Protein AF-A0A950KX89-F1 (afdb_monomer)

Nearest PDB structures (foldseek):
  4hht-assembly1_A  TM=7.419E-01  e=1.866E-04  Thermotoga maritima MSB8
  6ozo-assembly1_A  TM=5.106E-01  e=8.088E-02  Mus musculus
  6ozq-assembly1_B  TM=6.202E-01  e=1.588E-01  Mus musculus
  6oze-assembly1_A  TM=4.247E-01  e=1.297E-01  Homo sapiens
  5aoy-assembly1_A  TM=5.393E-01  e=8.576E-01  Mus musculus

Sequence (118 aa):
MGRRLFSFDRALGARFVAGADEAGRGSLAGPLVAAAVLFDLERLRPGDVRSLGALNDSKQHTPETRAELFTVILRIATRVAIVSRCAPGIDVRGLHATNLAALRDALRRVWCDGCICL

Foldseek 3Di:
DLPPVCPVVVVVVFQKEKEKDWDDLPPPADKIKMKMFMARNVPQDPVLSVLCSVVPCPVPDDPVRVVVSVVSRVVGTPDMFMFIDHPVRCVVQPSVRVNVVNRVVNCVRRDDPRYDYD

Secondary structure (DSSP, 8-state):
--TTTTHHHHHTT-SEEEEEEEE-TT-SSS-EEEEEEEEETTT--HHHHHHHGGGGGTTSS-HHHHHHHHHHHHHH-SEEEEEEE-HHHHHHH-HHHHHHHHHHHHHHHH--TTEEE-

Structure (mmCIF, N/CA/C/O backbone):
data_AF-A0A950KX89-F1
#
_entry.id   AF-A0A950KX89-F1
#
loop_
_atom_site.group_PDB
_atom_site.id
_atom_site.type_symbol
_atom_site.label_atom_id
_atom_site.label_alt_id
_atom_site.label_comp_id
_atom_site.label_asym_id
_atom_site.label_entity_id
_atom_site.label_seq_id
_atom_site.pdbx_PDB_ins_code
_atom_site.Cartn_x
_atom_site.Cartn_y
_atom_site.Cartn_z
_atom_site.occupancy
_atom_site.B_iso_or_equiv
_atom_site.auth_seq_id
_atom_site.auth_comp_id
_atom_site.auth_asym_id
_atom_site.auth_atom_id
_atom_site.pdbx_PDB_model_num
ATOM 1 N N . MET A 1 1 ? -0.904 11.878 20.925 1.00 44.28 1 MET A N 1
ATOM 2 C CA . MET A 1 1 ? -0.346 12.142 19.583 1.00 44.28 1 MET A CA 1
ATOM 3 C C . MET A 1 1 ? -0.747 11.153 18.470 1.00 44.28 1 MET A C 1
ATOM 5 O O . MET A 1 1 ? -0.485 11.482 17.332 1.00 44.28 1 MET A O 1
ATOM 9 N N . GLY A 1 2 ? -1.478 10.046 18.701 1.00 48.78 2 GLY A N 1
ATOM 10 C CA . GLY A 1 2 ? -1.961 9.160 17.606 1.00 48.78 2 GLY A CA 1
ATOM 11 C C . GLY A 1 2 ? -3.386 9.415 17.073 1.00 48.78 2 GLY A C 1
ATOM 12 O O . GLY A 1 2 ? -3.849 8.717 16.182 1.00 48.78 2 GLY A O 1
ATOM 13 N N . ARG A 1 3 ? -4.117 10.400 17.620 1.00 51.44 3 ARG A N 1
ATOM 14 C CA . ARG A 1 3 ? -5.551 10.626 17.325 1.00 51.44 3 ARG A CA 1
ATOM 15 C C . ARG A 1 3 ? -5.845 11.192 15.925 1.00 51.44 3 ARG A C 1
ATOM 17 O O . ARG A 1 3 ? -6.980 11.069 15.488 1.00 51.44 3 ARG A O 1
ATOM 24 N N . ARG A 1 4 ? -4.866 11.809 15.247 1.00 61.44 4 ARG A N 1
ATOM 25 C CA . ARG A 1 4 ? -5.065 12.428 13.919 1.00 61.44 4 ARG A CA 1
ATOM 26 C C . ARG A 1 4 ? -4.968 11.447 12.752 1.00 61.44 4 ARG A C 1
ATOM 28 O O . ARG A 1 4 ? -5.583 11.706 11.730 1.00 61.44 4 ARG A O 1
ATOM 35 N N . LEU A 1 5 ? -4.245 10.332 12.899 1.00 65.38 5 LEU A N 1
ATOM 36 C CA . LEU A 1 5 ? -3.986 9.433 11.768 1.00 65.38 5 LEU A CA 1
ATOM 37 C C . LEU A 1 5 ? -5.285 8.831 11.209 1.00 65.38 5 LEU A C 1
ATOM 39 O O . LEU A 1 5 ? -5.487 8.834 10.009 1.00 65.38 5 LEU A O 1
ATOM 43 N N . PHE A 1 6 ? -6.208 8.438 12.092 1.00 72.88 6 PHE A N 1
ATOM 44 C CA . PHE A 1 6 ? -7.512 7.884 11.708 1.00 72.88 6 PHE A CA 1
ATOM 45 C C . PHE A 1 6 ? -8.665 8.889 11.797 1.00 72.88 6 PHE A C 1
ATOM 47 O O . PHE A 1 6 ? -9.820 8.494 11.662 1.00 72.88 6 PHE A O 1
ATOM 54 N N . SER A 1 7 ? -8.415 10.170 12.100 1.00 78.06 7 SER A N 1
ATOM 55 C CA . SER A 1 7 ? -9.525 11.129 12.210 1.00 78.06 7 SER A CA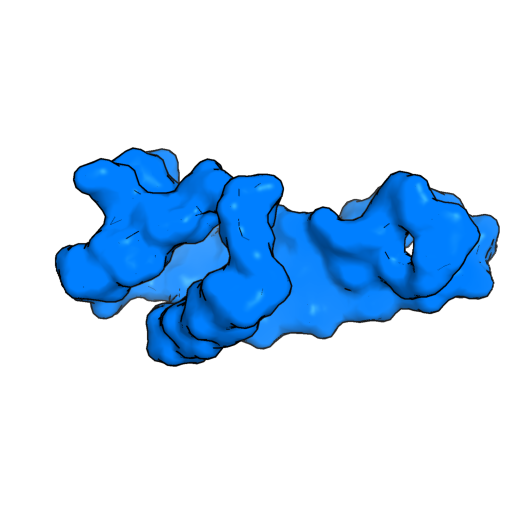 1
ATOM 56 C C . SER A 1 7 ? -10.161 11.407 10.854 1.00 78.06 7 SER A C 1
ATOM 58 O O . SER A 1 7 ? -11.375 11.563 10.790 1.00 78.06 7 SER A O 1
ATOM 60 N N . PHE A 1 8 ? -9.351 11.432 9.789 1.00 82.38 8 PHE A N 1
ATOM 61 C CA . PHE A 1 8 ? -9.845 11.533 8.419 1.00 82.38 8 PHE A CA 1
ATOM 62 C C . PHE A 1 8 ? -10.635 10.275 8.042 1.00 82.38 8 PHE A C 1
ATOM 64 O O . PHE A 1 8 ? -11.812 10.374 7.717 1.00 82.38 8 PHE A O 1
ATOM 71 N N . ASP A 1 9 ? -10.041 9.094 8.227 1.00 84.81 9 ASP A N 1
ATOM 72 C CA . ASP A 1 9 ? -10.665 7.811 7.878 1.00 84.81 9 ASP A CA 1
ATOM 73 C C . ASP A 1 9 ? -11.995 7.578 8.607 1.00 84.81 9 ASP A C 1
ATOM 75 O O . ASP A 1 9 ? -12.978 7.153 8.007 1.00 84.81 9 ASP A O 1
ATOM 79 N N . ARG A 1 10 ? -12.064 7.905 9.906 1.00 83.94 10 ARG A N 1
ATOM 80 C CA . ARG A 1 10 ? -13.299 7.776 10.697 1.00 83.94 10 ARG A CA 1
ATOM 81 C C . ARG A 1 10 ? -14.380 8.769 10.278 1.00 83.94 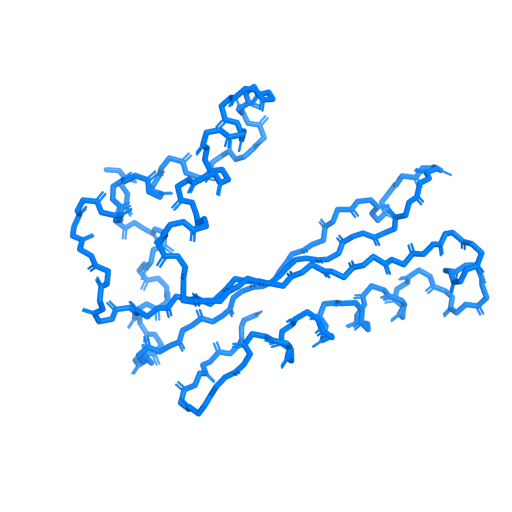10 ARG A C 1
ATOM 83 O O . ARG A 1 10 ? -15.557 8.454 10.423 1.00 83.94 10 ARG A O 1
ATOM 90 N N . ALA A 1 11 ? -14.008 9.944 9.770 1.00 87.19 11 ALA A N 1
ATOM 91 C CA . ALA A 1 11 ? -14.971 10.929 9.281 1.00 87.19 11 ALA A CA 1
ATOM 92 C C . ALA A 1 11 ? -15.672 10.474 7.990 1.00 87.19 11 ALA A C 1
ATOM 94 O O . ALA A 1 11 ? -16.756 10.966 7.691 1.00 87.19 11 ALA A O 1
ATOM 95 N N . LEU A 1 12 ? -15.104 9.503 7.264 1.00 86.44 12 LEU A N 1
ATOM 96 C CA . LEU A 1 12 ? -15.727 8.910 6.076 1.00 86.44 12 LEU A CA 1
ATOM 97 C C . LEU A 1 12 ? -16.953 8.043 6.411 1.00 86.44 12 LEU A C 1
ATOM 99 O O . LEU A 1 12 ? -17.690 7.661 5.507 1.00 86.44 12 LEU A O 1
ATOM 103 N N . GLY A 1 13 ? -17.168 7.697 7.688 1.00 87.06 13 GLY A N 1
ATOM 104 C CA . GLY A 1 13 ? -18.320 6.904 8.130 1.00 87.06 13 GLY A CA 1
ATOM 105 C C . GLY A 1 13 ? -18.307 5.442 7.669 1.00 87.06 13 GLY A C 1
ATOM 106 O O . GLY A 1 13 ? -19.305 4.746 7.839 1.00 87.06 13 GLY A O 1
ATOM 107 N N . ALA A 1 14 ? -17.199 4.961 7.100 1.00 89.50 14 ALA A N 1
ATOM 108 C CA . ALA A 1 14 ? -17.047 3.572 6.687 1.00 89.50 14 ALA A CA 1
ATOM 109 C C . ALA A 1 14 ? -16.436 2.712 7.794 1.00 89.50 14 ALA A C 1
ATOM 111 O O . ALA A 1 14 ? -15.541 3.137 8.526 1.00 89.50 14 ALA A O 1
ATOM 112 N N . ARG A 1 15 ? -16.879 1.455 7.865 1.00 92.69 15 ARG A N 1
ATOM 113 C CA . ARG A 1 15 ? -16.255 0.441 8.721 1.00 92.69 15 ARG A CA 1
ATOM 114 C C . ARG A 1 15 ? -14.866 0.061 8.213 1.00 92.69 15 ARG A C 1
ATOM 116 O O . ARG A 1 15 ? -13.937 -0.083 9.003 1.00 92.69 15 ARG A O 1
ATOM 123 N N . PHE A 1 16 ? -14.739 -0.118 6.903 1.00 95.06 16 PHE A N 1
ATOM 124 C CA . PHE A 1 16 ? -13.519 -0.578 6.259 1.00 95.06 16 PHE A CA 1
ATOM 125 C C . PHE A 1 16 ? -12.907 0.544 5.425 1.00 95.06 16 PHE A C 1
ATOM 127 O O . PHE A 1 16 ? -13.575 1.114 4.560 1.00 95.06 16 PHE A O 1
ATOM 134 N N . VAL A 1 17 ? -11.630 0.837 5.664 1.00 94.94 17 VAL A N 1
ATOM 135 C CA . VAL A 1 17 ? -10.874 1.830 4.892 1.00 94.94 17 VAL A CA 1
ATOM 136 C C . VAL A 1 17 ? -9.573 1.204 4.415 1.00 94.94 17 VAL A C 1
ATOM 138 O O . VAL A 1 17 ? -8.824 0.631 5.209 1.00 94.94 17 VAL A O 1
ATOM 141 N N . ALA A 1 18 ? -9.328 1.292 3.110 1.00 95.75 18 ALA A N 1
ATOM 142 C CA . ALA A 1 18 ? -8.085 0.877 2.481 1.00 95.75 18 ALA A CA 1
ATOM 143 C C . ALA A 1 18 ? -7.324 2.094 1.963 1.00 95.75 18 ALA A C 1
ATOM 145 O O . ALA A 1 18 ? -7.916 2.929 1.289 1.00 95.75 18 ALA A O 1
ATOM 146 N N . GLY A 1 19 ? -6.023 2.155 2.229 1.00 94.06 19 GLY A N 1
ATOM 147 C CA . GLY A 1 19 ? -5.118 3.125 1.612 1.00 94.06 19 GLY A CA 1
ATOM 148 C C . GLY A 1 19 ? -4.022 2.416 0.827 1.00 94.06 19 GLY A C 1
ATOM 149 O O . GLY A 1 19 ? -3.656 1.284 1.167 1.00 94.06 19 GLY A O 1
ATOM 150 N N . ALA A 1 20 ? -3.498 3.073 -0.206 1.00 96.06 20 ALA A N 1
ATOM 151 C CA . ALA A 1 20 ? -2.360 2.589 -0.977 1.00 96.06 20 ALA A CA 1
ATOM 152 C C . ALA A 1 20 ? -1.287 3.664 -1.174 1.00 96.06 20 ALA A C 1
ATOM 154 O O . ALA A 1 20 ? -1.589 4.851 -1.221 1.00 96.06 20 ALA A O 1
ATOM 155 N N . ASP A 1 21 ? -0.037 3.224 -1.298 1.00 95.06 21 ASP A N 1
ATOM 156 C CA . ASP A 1 21 ? 1.118 4.090 -1.550 1.00 95.06 21 ASP A CA 1
ATOM 157 C C . ASP A 1 21 ? 2.173 3.353 -2.389 1.00 95.06 21 ASP A C 1
ATOM 159 O O . ASP A 1 21 ? 2.173 2.114 -2.460 1.00 95.06 21 ASP A O 1
ATOM 163 N N . GLU A 1 22 ? 3.073 4.107 -3.021 1.00 95.62 22 GLU A N 1
ATOM 164 C CA . GLU A 1 22 ? 4.159 3.582 -3.844 1.00 95.62 22 GLU A CA 1
ATOM 165 C C . GLU A 1 22 ? 5.566 3.937 -3.346 1.00 95.62 22 GLU A C 1
ATOM 167 O O . GLU A 1 22 ? 5.828 4.974 -2.742 1.00 95.62 22 GLU A O 1
ATOM 172 N N . ALA A 1 23 ? 6.528 3.091 -3.706 1.00 94.06 23 ALA A N 1
ATOM 173 C CA . ALA A 1 23 ? 7.951 3.343 -3.563 1.00 94.06 23 ALA A CA 1
ATOM 174 C C . ALA A 1 23 ? 8.692 2.971 -4.855 1.00 94.06 23 ALA A C 1
ATOM 176 O O . ALA A 1 23 ? 8.333 2.022 -5.552 1.00 94.06 23 ALA A O 1
ATOM 177 N N . GLY A 1 24 ? 9.756 3.715 -5.167 1.00 91.19 24 GLY A N 1
ATOM 178 C CA . GLY A 1 24 ? 10.604 3.460 -6.339 1.00 91.19 24 GLY A CA 1
ATOM 179 C C . GLY A 1 24 ? 10.251 4.267 -7.591 1.00 91.19 24 GLY A C 1
ATOM 180 O O . GLY A 1 24 ? 10.915 4.122 -8.610 1.00 91.19 24 GLY A O 1
ATOM 181 N N . ARG A 1 25 ? 9.256 5.168 -7.536 1.00 91.06 25 ARG A N 1
ATOM 182 C CA . ARG A 1 25 ? 8.852 5.991 -8.694 1.00 91.06 25 ARG A CA 1
ATOM 183 C C . ARG A 1 25 ? 9.969 6.895 -9.233 1.00 91.06 25 ARG A C 1
ATOM 185 O O . ARG A 1 25 ? 10.029 7.121 -10.434 1.00 91.06 25 ARG A O 1
ATOM 192 N N . GLY A 1 26 ? 10.821 7.434 -8.361 1.00 89.62 26 GLY A N 1
ATOM 193 C CA . GLY A 1 26 ? 11.943 8.309 -8.738 1.00 89.62 26 GLY A CA 1
ATOM 194 C C . GLY A 1 26 ? 13.300 7.605 -8.804 1.00 89.62 26 GLY A C 1
ATOM 195 O O . GLY A 1 26 ? 14.323 8.273 -8.925 1.00 89.62 26 GLY A O 1
ATOM 196 N N . SER A 1 27 ? 13.332 6.282 -8.649 1.00 89.44 27 SER A N 1
ATOM 197 C CA . SER A 1 27 ? 14.578 5.519 -8.597 1.00 89.44 27 SER A CA 1
ATOM 198 C C . SER A 1 27 ? 15.127 5.263 -10.001 1.00 89.44 27 SER A C 1
ATOM 200 O O . SER A 1 27 ? 14.375 4.939 -10.914 1.00 89.44 27 SER A O 1
ATOM 202 N N . LEU A 1 28 ? 16.453 5.361 -10.162 1.00 88.19 28 LEU A N 1
ATOM 203 C CA . LEU A 1 28 ? 17.137 5.048 -11.427 1.00 88.19 28 LEU A CA 1
ATOM 204 C C . LEU A 1 28 ? 17.166 3.538 -11.724 1.00 88.19 28 LEU A C 1
ATOM 206 O O . LEU A 1 28 ? 17.246 3.129 -12.876 1.00 88.19 28 LEU A O 1
ATOM 210 N N . ALA A 1 29 ? 17.123 2.710 -10.680 1.00 87.00 29 ALA A N 1
ATOM 211 C CA . ALA A 1 29 ? 17.168 1.260 -10.780 1.00 87.00 29 ALA A CA 1
ATOM 212 C C . ALA A 1 29 ? 16.214 0.617 -9.769 1.00 87.00 29 ALA A C 1
ATOM 214 O O . ALA A 1 29 ? 15.918 1.189 -8.718 1.00 87.00 29 ALA A O 1
ATOM 215 N N . GLY A 1 30 ? 15.792 -0.608 -10.080 1.00 91.00 30 GLY A N 1
ATOM 216 C CA . GLY A 1 30 ? 14.874 -1.388 -9.257 1.00 91.00 30 GLY A CA 1
ATOM 217 C C . GLY A 1 30 ? 13.416 -1.309 -9.723 1.00 91.00 30 GLY A C 1
ATOM 218 O O . GLY A 1 30 ? 13.098 -0.625 -10.697 1.00 91.00 30 GLY A O 1
ATOM 219 N N . PRO A 1 31 ? 12.525 -2.083 -9.086 1.00 94.94 31 PRO A N 1
ATOM 220 C CA . PRO A 1 31 ? 11.114 -2.096 -9.432 1.00 94.94 31 PRO A CA 1
ATOM 221 C C . PRO A 1 31 ? 10.366 -0.908 -8.822 1.00 94.94 31 PRO A C 1
ATOM 223 O O . PRO A 1 31 ? 10.750 -0.366 -7.787 1.00 94.94 31 PRO A O 1
ATOM 226 N N . LEU A 1 32 ? 9.216 -0.597 -9.412 1.00 96.44 32 LEU A N 1
ATOM 227 C CA . LEU A 1 32 ? 8.170 0.166 -8.746 1.00 96.44 32 LEU A CA 1
ATOM 228 C C . LEU A 1 32 ? 7.352 -0.787 -7.872 1.00 96.44 32 LEU A C 1
ATOM 230 O O . LEU A 1 32 ? 6.870 -1.816 -8.358 1.00 96.44 32 LEU A O 1
ATOM 234 N N . VAL A 1 33 ? 7.175 -0.446 -6.599 1.00 97.44 33 VAL A N 1
ATOM 235 C CA . VAL A 1 33 ? 6.403 -1.245 -5.644 1.00 97.44 33 VAL A CA 1
ATOM 236 C C . VAL A 1 33 ? 5.246 -0.412 -5.119 1.00 97.44 33 VAL A C 1
ATOM 238 O O . VAL A 1 33 ? 5.466 0.677 -4.611 1.00 97.44 33 VAL A O 1
ATOM 241 N N . ALA A 1 34 ? 4.029 -0.937 -5.209 1.00 97.56 34 ALA A N 1
ATOM 242 C CA . ALA A 1 34 ? 2.845 -0.380 -4.569 1.00 97.56 34 ALA A CA 1
ATOM 243 C C . ALA A 1 34 ? 2.363 -1.325 -3.467 1.00 97.56 34 ALA A C 1
ATOM 245 O O . ALA A 1 34 ? 2.384 -2.549 -3.639 1.00 97.56 34 ALA A O 1
ATOM 246 N N . ALA A 1 35 ? 1.905 -0.775 -2.350 1.00 97.31 35 ALA A N 1
ATOM 247 C CA . ALA A 1 35 ? 1.301 -1.534 -1.265 1.00 97.31 35 ALA A CA 1
ATOM 248 C C . ALA A 1 35 ? -0.068 -0.955 -0.916 1.00 97.31 35 ALA A C 1
ATOM 250 O O . ALA A 1 35 ? -0.259 0.252 -0.987 1.00 97.31 35 ALA A O 1
ATOM 251 N N . ALA A 1 36 ? -1.004 -1.819 -0.531 1.00 97.56 36 ALA A N 1
ATOM 252 C CA . ALA A 1 36 ? -2.306 -1.427 -0.011 1.00 97.56 36 ALA A CA 1
ATOM 253 C C . ALA A 1 36 ? -2.573 -2.117 1.326 1.00 97.56 36 ALA A C 1
ATOM 255 O O . ALA A 1 36 ? -2.228 -3.289 1.506 1.00 97.56 36 ALA A O 1
ATOM 256 N N . VAL A 1 37 ? -3.205 -1.397 2.250 1.00 95.94 37 VAL A N 1
ATOM 257 C CA . VAL A 1 37 ? -3.525 -1.865 3.602 1.00 95.94 37 VAL A CA 1
ATOM 258 C C . VAL A 1 37 ? -4.985 -1.556 3.899 1.00 95.94 37 VAL A C 1
ATOM 260 O O . VAL A 1 37 ? -5.405 -0.413 3.758 1.00 95.94 37 VAL A O 1
ATOM 263 N N . LEU A 1 38 ? -5.740 -2.569 4.324 1.00 95.69 38 LEU A N 1
ATOM 264 C CA . LEU A 1 38 ? -7.131 -2.455 4.762 1.00 95.69 38 LEU A CA 1
ATOM 265 C C . LEU A 1 38 ? -7.217 -2.503 6.289 1.00 95.69 38 LEU A C 1
ATOM 267 O O . LEU A 1 38 ? -6.778 -3.483 6.902 1.00 95.69 38 LEU A O 1
ATOM 271 N N . PHE A 1 39 ? -7.876 -1.516 6.890 1.00 94.06 39 PHE A N 1
ATOM 272 C CA . PHE A 1 39 ? -8.218 -1.502 8.311 1.00 94.06 39 PHE A CA 1
ATOM 273 C C . PHE A 1 39 ? -9.730 -1.644 8.538 1.00 94.06 39 PHE A C 1
ATOM 275 O O . PHE A 1 39 ? -10.532 -1.023 7.844 1.00 94.06 39 PHE A O 1
ATOM 282 N N . ASP A 1 40 ? -10.105 -2.430 9.552 1.00 93.62 40 ASP A N 1
ATOM 283 C CA . ASP A 1 40 ? -11.452 -2.452 10.141 1.00 93.62 40 ASP A CA 1
ATOM 284 C C . ASP A 1 40 ? -11.492 -1.451 11.306 1.00 93.62 40 ASP A C 1
ATOM 286 O O . ASP A 1 40 ? -11.001 -1.730 12.405 1.00 93.62 40 ASP A O 1
ATOM 290 N N . LEU A 1 41 ? -12.043 -0.261 11.060 1.00 89.69 41 LEU A N 1
ATOM 291 C CA . LEU A 1 41 ? -12.038 0.857 12.005 1.00 89.69 41 LEU A CA 1
ATOM 292 C C . LEU A 1 41 ? -12.882 0.600 13.261 1.00 89.69 41 LEU A C 1
ATOM 294 O O . LEU A 1 41 ? -12.649 1.250 14.290 1.00 89.69 41 LEU A O 1
ATOM 298 N N . GLU A 1 42 ? -13.831 -0.336 13.205 1.00 90.00 42 GLU A N 1
ATOM 299 C CA . GLU A 1 42 ? -14.638 -0.755 14.357 1.00 90.00 42 GLU A CA 1
ATOM 300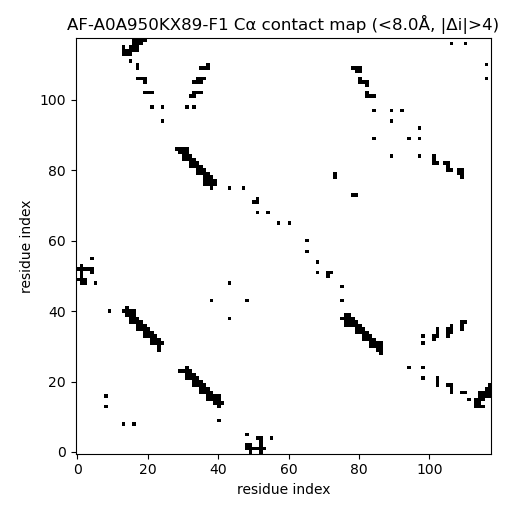 C C . GLU A 1 42 ? -13.861 -1.699 15.279 1.00 90.00 42 GLU A C 1
ATOM 302 O O . GLU A 1 42 ? -14.072 -1.702 16.491 1.00 90.00 42 GLU A O 1
ATOM 307 N N . ARG A 1 43 ? -12.912 -2.466 14.728 1.00 89.50 43 ARG A N 1
ATOM 308 C CA . ARG A 1 43 ? -12.068 -3.396 15.497 1.00 89.50 43 ARG A CA 1
ATOM 309 C C . ARG A 1 43 ? -10.772 -2.772 16.013 1.00 89.50 43 ARG A C 1
ATOM 311 O O . ARG A 1 43 ? -10.102 -3.382 16.848 1.00 89.50 43 ARG A O 1
ATOM 318 N N . LEU A 1 44 ? -10.414 -1.574 15.548 1.00 86.69 44 LEU A N 1
ATOM 319 C CA . LEU A 1 44 ? -9.238 -0.846 16.026 1.00 86.69 44 LEU A CA 1
ATOM 320 C C . LEU A 1 44 ? -9.406 -0.416 17.487 1.00 86.69 44 LEU A C 1
ATOM 322 O O . LEU A 1 44 ? -10.223 0.452 17.804 1.00 86.69 44 LEU A O 1
ATOM 326 N N . ARG A 1 45 ? -8.570 -0.948 18.384 1.00 86.06 45 ARG A N 1
ATOM 327 C CA . ARG A 1 45 ? -8.568 -0.533 19.793 1.00 86.06 45 ARG A CA 1
ATOM 328 C C . ARG A 1 45 ? -7.730 0.734 19.986 1.00 86.06 45 ARG A C 1
ATOM 330 O O . ARG A 1 45 ? -6.806 0.999 19.213 1.00 86.06 45 ARG A O 1
ATOM 337 N N . PRO A 1 46 ? -7.936 1.482 21.086 1.00 81.50 46 PRO A N 1
ATOM 338 C CA . PRO A 1 46 ? -7.118 2.654 21.401 1.00 81.50 46 PRO A CA 1
ATOM 339 C C . PRO A 1 46 ? -5.610 2.362 21.483 1.00 81.50 46 PRO A C 1
ATOM 341 O O . PRO A 1 46 ? -4.805 3.239 21.182 1.00 81.50 46 PRO A O 1
ATOM 344 N N . GLY A 1 47 ? -5.223 1.147 21.891 1.00 81.38 47 GLY A N 1
ATOM 345 C CA . GLY A 1 47 ? -3.826 0.699 21.893 1.00 81.38 47 GLY A CA 1
ATOM 346 C C . GLY A 1 47 ? -3.244 0.565 20.486 1.00 81.38 47 GLY A C 1
ATOM 347 O O . GLY A 1 47 ? -2.154 1.070 20.239 1.00 81.38 47 GLY A O 1
ATOM 348 N N . ASP A 1 48 ? -4.012 -0.008 19.557 1.00 82.62 48 ASP A N 1
ATOM 349 C CA . ASP A 1 48 ? -3.611 -0.189 18.157 1.00 82.62 48 ASP A CA 1
ATOM 350 C C . ASP A 1 48 ? -3.427 1.176 17.472 1.00 82.62 48 ASP A C 1
ATOM 352 O O . ASP A 1 48 ? -2.405 1.431 16.841 1.00 82.62 48 ASP A O 1
ATOM 356 N N . VAL A 1 49 ? -4.357 2.111 17.702 1.00 76.62 49 VAL A N 1
ATOM 357 C CA . VAL A 1 49 ? -4.269 3.495 17.199 1.00 76.62 49 VAL A CA 1
ATOM 358 C C . VAL A 1 49 ? -3.047 4.235 17.754 1.00 76.62 49 VAL A C 1
ATOM 360 O O . VAL A 1 49 ? -2.436 5.035 17.049 1.00 76.62 49 VAL A O 1
ATOM 363 N N . ARG A 1 50 ? -2.659 3.988 19.013 1.00 77.44 50 ARG A N 1
ATOM 364 C CA . ARG A 1 50 ? -1.435 4.578 19.581 1.00 77.44 50 ARG A CA 1
ATOM 365 C C . ARG A 1 50 ? -0.178 4.001 18.941 1.00 77.44 50 ARG A C 1
ATOM 367 O O . ARG A 1 50 ? 0.699 4.785 18.597 1.00 77.44 50 ARG A O 1
ATOM 374 N N . SER A 1 51 ? -0.110 2.682 18.761 1.00 75.88 51 SER A N 1
ATOM 375 C CA . SER A 1 51 ? 1.019 2.020 18.095 1.00 75.88 51 SER A CA 1
ATOM 376 C C . SER A 1 51 ? 1.172 2.474 16.643 1.00 75.88 51 SER A C 1
ATOM 378 O O . SER A 1 51 ? 2.286 2.705 16.191 1.00 75.88 51 SER A O 1
ATOM 380 N N . LEU A 1 52 ? 0.057 2.673 15.936 1.00 74.38 52 LEU A N 1
ATOM 381 C CA . LEU A 1 52 ? 0.051 3.189 14.568 1.00 74.38 52 LEU A CA 1
ATOM 382 C C . LEU A 1 52 ? 0.298 4.701 14.506 1.00 74.38 52 LEU A C 1
ATOM 384 O O . LEU A 1 52 ? 0.826 5.187 13.522 1.00 74.38 52 LEU A O 1
ATOM 388 N N . GLY A 1 53 ? -0.007 5.463 15.558 1.00 67.19 53 GLY A N 1
ATOM 389 C CA . GLY A 1 53 ? 0.276 6.901 15.617 1.00 67.19 53 GLY A CA 1
ATOM 390 C C . GLY A 1 53 ? 1.761 7.265 15.492 1.00 67.19 53 GLY A C 1
ATOM 391 O O . GLY A 1 53 ? 2.067 8.405 15.151 1.00 67.19 53 GLY A O 1
ATOM 392 N N . ALA A 1 54 ? 2.668 6.311 15.730 1.00 64.62 54 ALA A N 1
ATOM 393 C CA . ALA A 1 54 ? 4.093 6.460 15.447 1.00 64.62 54 ALA A CA 1
ATOM 394 C C . ALA A 1 54 ? 4.410 6.482 13.935 1.00 64.62 54 ALA A C 1
ATOM 396 O O . ALA A 1 54 ? 5.458 6.978 13.565 1.00 64.62 54 ALA A O 1
ATOM 397 N N . LEU A 1 55 ? 3.508 6.031 13.051 1.00 59.84 55 LEU A N 1
ATOM 398 C CA . LEU A 1 55 ? 3.712 5.993 11.590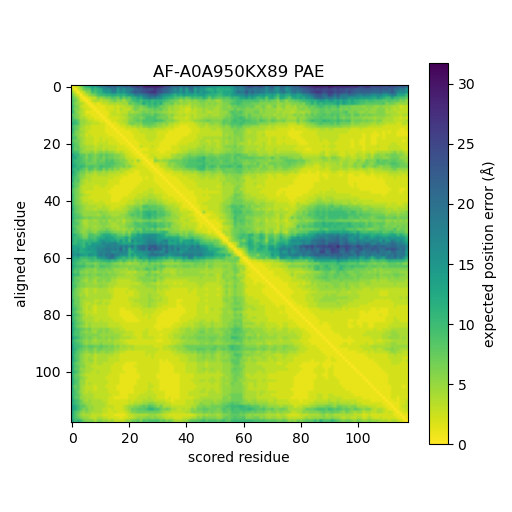 1.00 59.84 55 LEU A CA 1
ATOM 399 C C . LEU A 1 55 ? 3.788 7.367 10.912 1.00 59.84 55 LEU A C 1
ATOM 401 O O . LEU A 1 55 ? 4.164 7.438 9.744 1.00 59.84 55 LEU A O 1
ATOM 405 N N . ASN A 1 56 ? 3.398 8.444 11.600 1.00 59.34 56 ASN A N 1
ATOM 406 C CA . ASN A 1 56 ? 3.161 9.747 10.975 1.00 59.34 56 ASN A CA 1
ATOM 407 C C . ASN A 1 56 ? 4.430 10.427 10.420 1.00 59.34 56 ASN A C 1
ATOM 409 O O . ASN A 1 56 ? 4.307 11.427 9.719 1.00 59.34 56 ASN A O 1
ATOM 413 N N . ASP A 1 57 ? 5.629 9.904 10.695 1.00 56.38 57 ASP A N 1
ATOM 414 C CA . ASP A 1 57 ? 6.848 10.360 10.027 1.00 56.38 57 ASP A CA 1
ATOM 415 C C . ASP A 1 57 ? 7.758 9.191 9.614 1.00 56.38 57 ASP A C 1
ATOM 417 O O . ASP A 1 57 ? 8.851 8.977 10.138 1.00 56.38 57 ASP A O 1
ATOM 421 N N . SER A 1 58 ? 7.304 8.415 8.623 1.00 54.97 58 SER A N 1
ATOM 422 C CA . SER A 1 58 ? 8.075 7.316 8.014 1.00 54.97 58 SER A CA 1
ATOM 423 C C . SER A 1 58 ? 9.447 7.739 7.463 1.00 54.97 58 SER A C 1
ATOM 425 O O . SER A 1 58 ? 10.298 6.875 7.241 1.00 54.97 58 SER A O 1
ATOM 427 N N . LYS A 1 59 ? 9.686 9.047 7.279 1.00 55.62 59 LYS A N 1
ATOM 428 C CA . LYS A 1 59 ? 10.949 9.620 6.792 1.00 55.62 59 LYS A CA 1
ATOM 429 C C . LYS A 1 59 ? 11.952 9.917 7.911 1.00 55.62 59 LYS A C 1
ATOM 431 O O . LYS A 1 59 ? 13.123 10.120 7.608 1.00 55.62 59 LYS A O 1
ATOM 436 N N . GLN A 1 60 ? 11.529 9.891 9.176 1.00 57.12 60 GLN A N 1
ATOM 437 C CA . GLN A 1 60 ? 12.400 10.065 10.346 1.00 57.12 60 GLN A CA 1
ATOM 438 C C . GLN A 1 60 ? 12.784 8.743 11.032 1.00 57.12 60 GLN A C 1
ATOM 440 O O . GLN A 1 60 ? 13.540 8.745 12.003 1.00 57.12 60 GLN A O 1
ATOM 445 N N . HIS A 1 61 ? 12.285 7.605 10.548 1.00 62.84 61 HIS A N 1
ATOM 446 C CA . HIS A 1 61 ? 12.508 6.306 11.180 1.00 62.84 61 HIS A CA 1
ATOM 447 C C . HIS A 1 61 ? 13.684 5.538 10.575 1.00 62.84 61 HIS A C 1
ATOM 449 O O . HIS A 1 61 ? 13.838 5.449 9.354 1.00 62.84 61 HIS A O 1
ATOM 455 N N . THR A 1 62 ? 14.487 4.919 11.444 1.00 79.69 62 THR A N 1
ATOM 456 C CA . THR A 1 62 ? 15.563 4.012 11.028 1.00 79.69 62 THR A CA 1
ATOM 457 C C . THR A 1 62 ? 14.987 2.772 10.324 1.00 79.69 62 THR A C 1
ATOM 459 O O . THR A 1 62 ? 13.806 2.445 10.513 1.00 79.69 62 THR A O 1
ATOM 462 N N . PRO A 1 63 ? 15.778 2.053 9.505 1.00 82.06 63 PRO A N 1
ATOM 463 C CA . PRO A 1 63 ? 15.343 0.797 8.891 1.00 82.06 63 PRO A CA 1
ATOM 464 C C . PRO A 1 63 ? 14.780 -0.215 9.900 1.00 82.06 63 PRO A C 1
ATOM 466 O O . PRO A 1 63 ? 13.782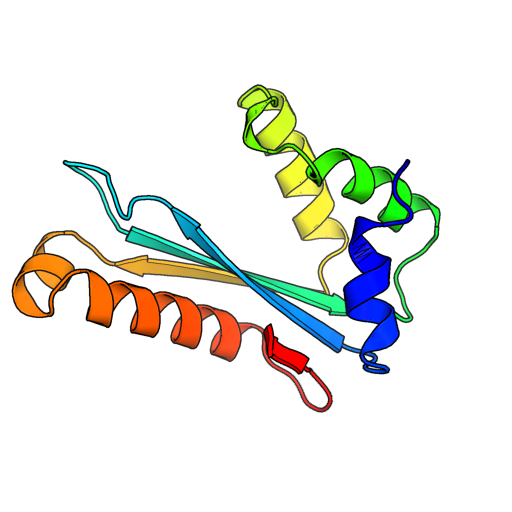 -0.874 9.615 1.00 82.06 63 PRO A O 1
ATOM 469 N N . GLU A 1 64 ? 15.369 -0.284 11.092 1.00 80.94 64 GLU A N 1
ATOM 470 C CA . GLU A 1 64 ? 14.960 -1.174 12.183 1.00 80.94 64 GLU A CA 1
ATOM 471 C C . GLU A 1 64 ? 13.577 -0.774 12.706 1.00 80.94 64 GLU A C 1
ATOM 473 O O . GLU A 1 64 ? 12.665 -1.597 12.763 1.00 80.94 64 GLU A O 1
ATOM 478 N N . THR A 1 65 ? 13.375 0.521 12.964 1.00 79.00 65 THR A N 1
ATOM 479 C CA . THR A 1 65 ? 12.082 1.057 13.416 1.00 79.00 65 THR A CA 1
ATOM 480 C C . THR A 1 65 ? 10.984 0.812 12.376 1.00 79.00 65 THR A C 1
ATOM 482 O O . THR A 1 65 ? 9.852 0.462 12.708 1.00 79.00 65 THR A O 1
ATOM 485 N N . ARG A 1 66 ? 11.305 0.936 11.082 1.00 79.62 66 ARG A N 1
ATOM 486 C CA . ARG A 1 66 ? 10.371 0.607 9.996 1.00 79.62 66 ARG A CA 1
ATOM 487 C C . ARG A 1 66 ? 9.998 -0.877 9.969 1.00 79.62 66 ARG A C 1
ATOM 489 O O . ARG A 1 66 ? 8.846 -1.189 9.675 1.00 79.62 66 ARG A O 1
ATOM 496 N N . ALA A 1 67 ? 10.933 -1.781 10.261 1.00 82.50 67 ALA A N 1
ATOM 497 C CA . ALA A 1 67 ? 10.662 -3.218 10.317 1.00 82.50 67 ALA A CA 1
ATOM 498 C C . ALA A 1 67 ? 9.736 -3.583 11.493 1.00 82.50 67 ALA A C 1
ATOM 500 O O . ALA A 1 67 ? 8.807 -4.386 11.344 1.00 82.50 67 ALA A O 1
ATOM 501 N N . GLU A 1 68 ? 9.925 -2.938 12.645 1.00 83.31 68 GLU A N 1
ATOM 502 C CA . GLU A 1 68 ? 9.024 -3.071 13.793 1.00 83.31 68 GLU A CA 1
ATOM 503 C C . GLU A 1 68 ? 7.615 -2.559 13.462 1.00 83.31 68 GLU A C 1
ATOM 505 O O . GLU A 1 68 ? 6.623 -3.262 13.674 1.00 83.31 68 GLU A O 1
ATOM 510 N N . LEU A 1 69 ? 7.516 -1.369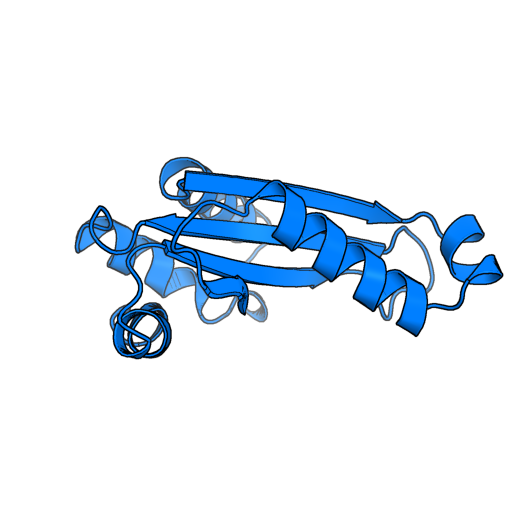 12.859 1.00 82.25 69 LEU A N 1
ATOM 511 C CA . LEU A 1 69 ? 6.242 -0.785 12.432 1.00 82.25 69 LEU A CA 1
ATOM 512 C C . LEU A 1 69 ? 5.530 -1.643 11.382 1.00 82.25 69 LEU A C 1
ATOM 514 O O . LEU A 1 69 ? 4.314 -1.819 11.458 1.00 82.25 69 LEU A O 1
ATOM 518 N N . PHE A 1 70 ? 6.270 -2.222 10.436 1.00 86.44 70 PHE A N 1
ATOM 519 C CA . PHE A 1 70 ? 5.717 -3.153 9.455 1.00 86.44 70 PHE A CA 1
ATOM 520 C C . PHE A 1 70 ? 5.061 -4.361 10.136 1.00 86.44 70 PHE A C 1
ATOM 522 O O . PHE A 1 70 ? 3.931 -4.721 9.806 1.00 86.44 70 PHE A O 1
ATOM 529 N N . THR A 1 71 ? 5.713 -4.927 11.153 1.00 87.81 71 THR A N 1
ATOM 530 C CA . THR A 1 71 ? 5.167 -6.043 11.942 1.00 87.81 71 THR A CA 1
ATOM 531 C C . THR A 1 71 ? 3.882 -5.640 12.673 1.00 87.81 71 THR A C 1
ATOM 533 O O . THR A 1 71 ? 2.901 -6.387 12.693 1.00 87.81 71 THR A O 1
ATOM 536 N N . VAL A 1 72 ? 3.850 -4.430 13.238 1.00 88.19 72 VAL A N 1
ATOM 537 C CA . VAL A 1 72 ? 2.655 -3.871 13.887 1.00 88.19 72 VAL A CA 1
ATOM 538 C C . VAL A 1 72 ? 1.505 -3.704 12.891 1.00 88.19 72 VAL A C 1
ATOM 540 O O . VAL A 1 72 ? 0.379 -4.093 13.211 1.00 88.19 72 VAL A O 1
ATOM 543 N N . ILE A 1 73 ? 1.775 -3.181 11.691 1.00 89.62 73 ILE A N 1
ATOM 544 C CA . ILE A 1 73 ? 0.775 -3.031 10.626 1.00 89.62 73 ILE A CA 1
ATOM 545 C C . ILE A 1 73 ? 0.210 -4.394 10.235 1.00 89.62 73 ILE A C 1
ATOM 547 O O . ILE A 1 73 ? -1.006 -4.551 10.244 1.00 89.62 73 ILE A O 1
ATOM 551 N N . LEU A 1 74 ? 1.061 -5.386 9.953 1.00 91.31 74 LEU A N 1
ATOM 552 C CA . LEU A 1 74 ? 0.614 -6.725 9.555 1.00 91.31 74 LEU A CA 1
ATOM 553 C C . LEU A 1 74 ? -0.287 -7.389 10.601 1.00 91.31 74 LEU A C 1
ATOM 555 O O . LEU A 1 74 ? -1.207 -8.117 10.245 1.00 91.31 74 LEU A O 1
ATOM 559 N N . ARG A 1 75 ? -0.042 -7.131 11.888 1.00 91.00 75 ARG A N 1
ATOM 560 C CA . ARG A 1 75 ? -0.862 -7.663 12.982 1.00 91.00 75 ARG A CA 1
ATOM 561 C C . ARG A 1 75 ? -2.234 -6.990 13.084 1.00 91.00 75 ARG A C 1
ATOM 563 O O . ARG A 1 75 ? -3.186 -7.628 13.525 1.00 91.00 75 ARG A O 1
ATOM 570 N N . ILE A 1 76 ? -2.319 -5.695 12.784 1.00 91.25 76 ILE A N 1
ATOM 571 C CA . ILE A 1 76 ? -3.539 -4.895 12.983 1.00 91.25 76 ILE A CA 1
ATOM 572 C C . ILE A 1 76 ? -4.407 -4.866 11.720 1.00 91.25 76 ILE A C 1
ATOM 574 O O . ILE A 1 76 ? -5.635 -4.847 11.813 1.00 91.25 76 ILE A O 1
ATOM 578 N N . ALA A 1 77 ? -3.782 -4.832 10.546 1.00 93.06 77 ALA A N 1
ATOM 579 C CA . ALA A 1 77 ? -4.468 -4.776 9.269 1.00 93.06 77 ALA A CA 1
ATOM 580 C C . ALA A 1 77 ? -5.339 -6.017 9.055 1.00 93.06 77 ALA A C 1
ATOM 582 O O . ALA A 1 77 ? -4.965 -7.140 9.379 1.00 93.06 77 ALA A O 1
ATOM 583 N N . THR A 1 78 ? -6.507 -5.809 8.455 1.00 95.00 78 THR A N 1
ATOM 584 C CA . THR A 1 78 ? -7.389 -6.909 8.047 1.00 95.00 78 THR A CA 1
ATOM 585 C C . THR A 1 78 ? -6.839 -7.605 6.807 1.00 95.00 78 THR A C 1
ATOM 587 O O . THR A 1 78 ? -6.906 -8.828 6.704 1.00 95.00 78 THR A O 1
ATOM 590 N N . ARG A 1 79 ? -6.286 -6.834 5.861 1.00 96.56 79 ARG A N 1
ATOM 591 C CA . ARG A 1 79 ? -5.628 -7.337 4.648 1.00 96.56 79 ARG A CA 1
ATOM 592 C C . ARG A 1 79 ? -4.493 -6.411 4.240 1.00 96.56 79 ARG A C 1
ATOM 594 O O . ARG A 1 79 ? -4.593 -5.197 4.402 1.00 96.56 79 ARG A O 1
ATOM 601 N N . VAL A 1 80 ? -3.447 -6.993 3.663 1.00 97.12 80 VAL A N 1
ATOM 602 C CA . VAL A 1 80 ? -2.324 -6.267 3.065 1.00 97.12 80 VAL A CA 1
ATOM 603 C C . VAL A 1 80 ? -2.009 -6.889 1.714 1.00 97.12 80 VAL A C 1
ATOM 605 O O . VAL A 1 80 ? -2.016 -8.112 1.574 1.00 97.12 80 VAL A O 1
ATOM 608 N N . ALA A 1 81 ? -1.724 -6.055 0.720 1.00 97.88 81 ALA A N 1
ATOM 609 C CA . ALA A 1 81 ? -1.271 -6.496 -0.589 1.00 97.88 81 ALA A CA 1
ATOM 610 C C . ALA A 1 81 ? -0.051 -5.697 -1.029 1.00 97.88 81 ALA A C 1
ATOM 612 O O . ALA A 1 81 ? 0.020 -4.491 -0.818 1.00 97.88 81 ALA A O 1
ATOM 613 N N . ILE A 1 82 ? 0.883 -6.379 -1.690 1.00 97.50 82 ILE A N 1
ATOM 614 C CA . ILE A 1 82 ? 2.062 -5.771 -2.303 1.00 97.50 82 ILE A CA 1
ATOM 615 C C . ILE A 1 82 ? 2.070 -6.152 -3.783 1.00 97.50 82 ILE A C 1
ATOM 617 O O . ILE A 1 82 ? 1.828 -7.305 -4.157 1.00 97.50 82 ILE A O 1
ATOM 621 N N . VAL A 1 83 ? 2.317 -5.164 -4.635 1.00 97.88 83 VAL A N 1
ATOM 622 C CA . VAL A 1 83 ? 2.375 -5.290 -6.087 1.00 97.88 83 VAL A CA 1
ATOM 623 C C . VAL A 1 83 ? 3.696 -4.705 -6.561 1.00 97.88 83 VAL A C 1
ATOM 625 O O . VAL A 1 83 ? 3.988 -3.544 -6.317 1.00 97.88 83 VAL A O 1
ATOM 628 N N . SER A 1 84 ? 4.486 -5.509 -7.270 1.00 97.62 84 SER A N 1
ATOM 629 C CA . SER A 1 84 ? 5.755 -5.079 -7.859 1.00 97.62 84 SER A CA 1
ATOM 630 C C . SER A 1 84 ? 5.659 -5.040 -9.386 1.00 97.62 84 SER A C 1
ATOM 632 O O . SER A 1 84 ? 4.963 -5.855 -10.009 1.00 97.62 84 SER A O 1
ATOM 634 N N . ARG A 1 85 ? 6.323 -4.061 -10.001 1.00 97.00 85 ARG A N 1
ATOM 635 C CA . ARG A 1 85 ? 6.445 -3.882 -11.451 1.00 97.00 85 ARG A CA 1
ATOM 636 C C . ARG A 1 85 ? 7.921 -3.687 -11.788 1.00 97.00 85 ARG A C 1
ATOM 638 O O . ARG A 1 85 ? 8.566 -2.788 -11.263 1.00 97.00 85 ARG A O 1
ATOM 645 N N . CYS A 1 86 ? 8.459 -4.549 -12.646 1.00 95.88 86 CYS A N 1
ATOM 646 C CA . CYS A 1 86 ? 9.863 -4.503 -13.045 1.00 95.88 86 CYS A CA 1
ATOM 647 C C . CYS A 1 86 ? 10.146 -3.363 -14.035 1.00 95.88 86 CYS A C 1
ATOM 649 O O . CYS A 1 86 ? 9.256 -2.973 -14.793 1.00 95.88 86 CYS A O 1
ATOM 651 N N . ALA A 1 87 ? 11.398 -2.894 -14.068 1.00 94.94 87 ALA A N 1
ATOM 652 C CA . ALA A 1 87 ? 11.848 -1.825 -14.962 1.00 94.94 87 ALA A CA 1
ATOM 653 C C . ALA A 1 87 ? 11.527 -2.085 -16.450 1.00 94.94 87 ALA A C 1
ATOM 655 O O . ALA A 1 87 ? 10.852 -1.242 -17.033 1.00 94.94 87 ALA A O 1
ATOM 656 N N . PRO A 1 88 ? 11.794 -3.273 -17.040 1.00 95.50 88 PRO A N 1
ATOM 657 C CA . PRO A 1 88 ? 11.443 -3.510 -18.446 1.00 95.50 88 PRO A CA 1
ATOM 658 C C . PRO A 1 88 ? 9.942 -3.354 -18.731 1.00 95.50 88 PRO A C 1
ATOM 660 O O . PRO A 1 88 ? 9.529 -2.851 -19.771 1.00 95.50 88 PRO A O 1
ATOM 663 N N . GLY A 1 89 ? 9.093 -3.763 -17.783 1.00 93.81 89 GLY A N 1
ATOM 664 C CA . GLY A 1 89 ? 7.647 -3.604 -17.904 1.00 93.81 89 GLY A CA 1
ATOM 665 C C . GLY A 1 89 ? 7.161 -2.169 -17.677 1.00 93.81 89 GLY A C 1
ATOM 666 O O . GLY A 1 89 ? 6.032 -1.863 -18.068 1.00 93.81 89 GLY A O 1
ATOM 667 N N . ILE A 1 90 ? 7.960 -1.329 -17.015 1.00 95.12 90 ILE A N 1
ATOM 668 C CA . ILE A 1 90 ? 7.728 0.110 -16.856 1.00 95.12 90 ILE A CA 1
ATOM 669 C C . ILE A 1 90 ? 8.128 0.828 -18.143 1.00 95.12 90 ILE A C 1
ATOM 671 O O . ILE A 1 90 ? 7.330 1.610 -18.650 1.00 95.12 90 ILE A O 1
ATOM 675 N N . ASP A 1 91 ? 9.293 0.511 -18.704 1.00 93.81 91 ASP A N 1
ATOM 676 C CA . ASP A 1 91 ? 9.824 1.148 -19.913 1.00 93.81 91 ASP A CA 1
ATOM 677 C C . ASP A 1 91 ? 8.869 0.996 -21.106 1.00 93.81 91 ASP A C 1
ATOM 679 O O . ASP A 1 91 ? 8.653 1.940 -21.861 1.00 93.81 91 ASP A O 1
ATOM 683 N N . VAL A 1 92 ? 8.210 -0.162 -21.226 1.00 96.56 92 VAL A N 1
ATOM 684 C CA . VAL A 1 92 ? 7.227 -0.430 -22.292 1.00 96.56 92 VAL A CA 1
ATOM 685 C C . VAL A 1 92 ? 5.908 0.331 -22.100 1.00 96.56 92 VAL A C 1
ATOM 687 O O . VAL A 1 92 ? 5.283 0.743 -23.073 1.00 96.56 92 VAL A O 1
ATOM 690 N N . ARG A 1 93 ? 5.432 0.483 -20.859 1.00 93.69 93 ARG A N 1
ATOM 691 C CA . ARG A 1 93 ? 4.087 1.025 -20.556 1.00 93.69 93 ARG A CA 1
ATOM 692 C C . ARG A 1 93 ? 4.092 2.486 -20.117 1.00 93.69 93 ARG A C 1
ATOM 694 O O . ARG A 1 93 ? 3.031 3.098 -20.020 1.00 93.69 93 ARG A O 1
ATOM 701 N N . GLY A 1 94 ? 5.264 3.028 -19.813 1.00 95.56 94 GLY A N 1
ATOM 702 C CA . GLY A 1 94 ? 5.439 4.304 -19.141 1.00 95.56 94 GLY A CA 1
ATOM 703 C C . GLY A 1 94 ? 5.277 4.205 -17.620 1.00 95.56 94 GLY A C 1
ATOM 704 O O . GLY A 1 94 ? 4.454 3.452 -17.082 1.00 95.56 94 GLY A O 1
ATOM 705 N N . 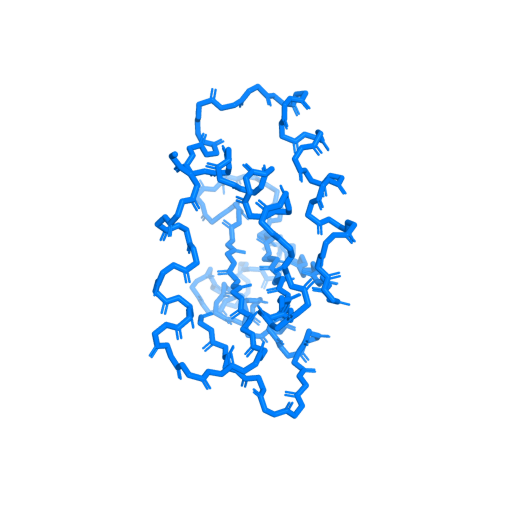LEU A 1 95 ? 6.053 5.032 -16.914 1.00 94.62 95 LEU A N 1
ATOM 706 C CA . LEU A 1 95 ? 6.093 5.088 -15.450 1.00 94.62 95 LEU A CA 1
ATOM 707 C C . LEU A 1 95 ? 4.744 5.459 -14.833 1.00 94.62 95 LEU A C 1
ATOM 709 O O . LE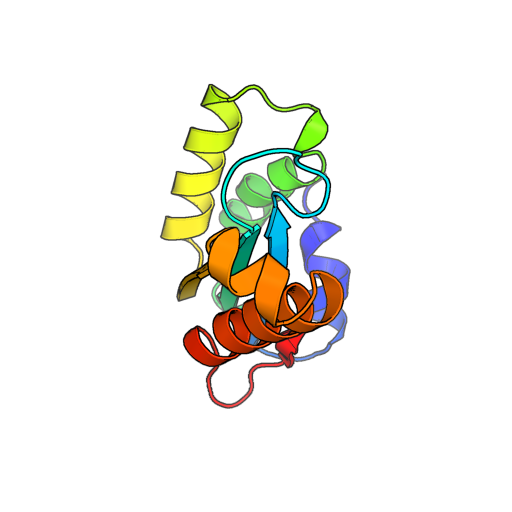U A 1 95 ? 4.272 4.777 -13.927 1.00 94.62 95 LEU A O 1
ATOM 713 N N . HIS A 1 96 ? 4.105 6.520 -15.327 1.00 95.69 96 HIS A N 1
ATOM 714 C CA . HIS A 1 96 ? 2.860 7.015 -14.742 1.00 95.69 96 HIS A CA 1
ATOM 715 C C . HIS A 1 96 ? 1.719 5.993 -14.858 1.00 95.69 96 HIS A C 1
ATOM 717 O O . HIS A 1 96 ? 1.073 5.673 -13.861 1.00 95.69 96 HIS A O 1
ATOM 723 N N . ALA A 1 97 ? 1.525 5.419 -16.050 1.00 97.12 97 ALA A N 1
ATOM 724 C CA . ALA A 1 97 ? 0.510 4.394 -16.278 1.00 97.12 97 ALA A CA 1
ATOM 725 C C . ALA A 1 97 ? 0.780 3.131 -15.445 1.00 97.12 97 ALA A C 1
ATOM 727 O O . ALA A 1 97 ? -0.145 2.556 -14.868 1.00 97.12 97 ALA A O 1
ATOM 728 N N . THR A 1 98 ? 2.049 2.726 -15.328 1.00 97.00 98 THR A N 1
ATOM 729 C CA . THR A 1 98 ? 2.431 1.575 -14.501 1.00 97.00 98 THR A CA 1
ATOM 730 C C . THR A 1 98 ? 2.183 1.829 -13.012 1.00 97.00 98 THR A C 1
ATOM 732 O O . THR A 1 98 ? 1.715 0.919 -12.329 1.00 97.00 98 THR A O 1
ATOM 735 N N . ASN A 1 99 ? 2.416 3.053 -12.521 1.00 96.81 99 ASN A N 1
ATOM 736 C CA . ASN A 1 99 ? 2.138 3.434 -11.134 1.00 96.81 99 ASN A CA 1
ATOM 737 C C . ASN A 1 99 ? 0.652 3.359 -10.797 1.00 96.81 99 ASN A C 1
ATOM 739 O O . ASN A 1 99 ? 0.259 2.652 -9.871 1.00 96.81 99 ASN A O 1
ATOM 743 N N . LEU A 1 100 ? -0.188 4.012 -11.604 1.00 97.25 100 LEU A N 1
ATOM 744 C CA . LEU A 1 100 ? -1.638 3.982 -11.411 1.00 97.25 100 LEU A CA 1
ATOM 745 C C . LEU A 1 100 ? -2.188 2.552 -11.472 1.00 97.25 100 LEU A C 1
ATOM 747 O O . LEU A 1 100 ? -3.040 2.174 -10.668 1.00 97.25 100 LEU A O 1
ATOM 751 N N . ALA A 1 101 ? -1.676 1.729 -12.393 1.00 97.62 101 ALA A N 1
ATOM 752 C CA . ALA A 1 101 ? -2.048 0.323 -12.468 1.00 97.62 101 ALA A CA 1
ATOM 753 C C . ALA A 1 101 ? -1.621 -0.454 -11.212 1.00 97.62 101 ALA A C 1
ATOM 755 O O . ALA A 1 101 ? -2.412 -1.241 -10.701 1.00 97.62 101 ALA A O 1
ATOM 756 N N . ALA A 1 102 ? -0.408 -0.231 -10.697 1.00 97.81 102 ALA A N 1
ATOM 757 C CA . ALA A 1 102 ? 0.089 -0.909 -9.503 1.00 97.81 102 ALA A CA 1
ATOM 758 C C . ALA A 1 102 ? -0.732 -0.559 -8.250 1.00 97.81 102 ALA A C 1
ATOM 760 O O . ALA A 1 102 ? -1.151 -1.475 -7.542 1.00 97.81 102 ALA A O 1
ATOM 761 N N . LEU A 1 103 ? -1.023 0.728 -8.024 1.00 97.94 103 LEU A N 1
ATOM 762 C CA . LEU A 1 103 ? -1.866 1.201 -6.916 1.00 97.94 103 LEU A CA 1
ATOM 763 C C . LEU A 1 103 ? -3.278 0.608 -6.993 1.00 97.94 103 LEU A C 1
ATOM 765 O O . LEU A 1 103 ? -3.766 0.011 -6.033 1.00 97.94 103 LEU A O 1
ATOM 769 N N . ARG A 1 104 ? -3.910 0.679 -8.172 1.00 97.69 104 ARG A N 1
ATOM 770 C CA . ARG A 1 104 ? -5.233 0.085 -8.411 1.00 97.69 104 ARG A CA 1
ATOM 771 C C . ARG A 1 104 ? -5.238 -1.418 -8.140 1.00 97.69 104 ARG A C 1
ATOM 773 O O . ARG A 1 104 ? -6.165 -1.932 -7.518 1.00 97.69 104 ARG A O 1
ATOM 780 N N . ASP A 1 105 ? -4.235 -2.136 -8.635 1.00 98.19 105 ASP A N 1
ATOM 781 C CA . ASP A 1 105 ? -4.147 -3.585 -8.468 1.00 98.19 105 ASP A CA 1
ATOM 782 C C . ASP A 1 105 ? -3.882 -3.964 -6.999 1.00 98.19 105 ASP A C 1
ATOM 784 O O . ASP A 1 105 ? -4.379 -4.993 -6.541 1.00 98.19 105 ASP A O 1
ATOM 788 N N . ALA A 1 106 ? -3.152 -3.133 -6.244 1.00 98.19 106 ALA A N 1
ATOM 789 C CA . ALA A 1 106 ? -2.955 -3.314 -4.808 1.00 98.19 106 ALA A CA 1
ATOM 790 C C . ALA A 1 106 ? -4.273 -3.123 -4.038 1.00 98.19 106 ALA A C 1
ATOM 792 O O . ALA A 1 106 ? -4.665 -4.014 -3.281 1.00 98.19 106 ALA A O 1
ATOM 793 N N . LEU A 1 107 ? -5.008 -2.034 -4.296 1.00 97.88 107 LEU A N 1
ATOM 794 C CA . LEU A 1 107 ? -6.313 -1.765 -3.675 1.00 97.88 107 LEU A CA 1
ATOM 795 C C . LEU A 1 107 ? -7.328 -2.879 -3.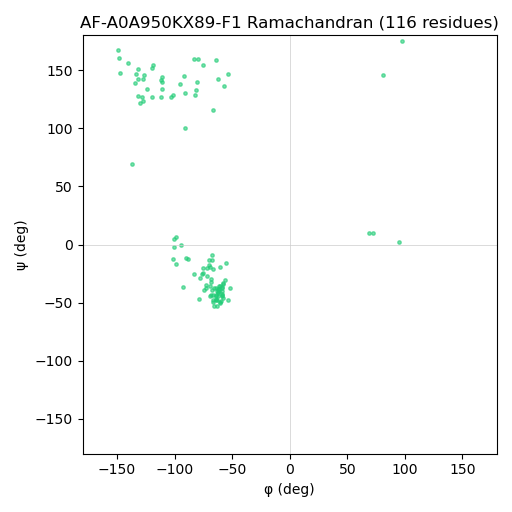962 1.00 97.88 107 LEU A C 1
ATOM 797 O O . LEU A 1 107 ? -7.985 -3.378 -3.050 1.00 97.88 107 LEU A O 1
ATOM 801 N N . ARG A 1 108 ? -7.397 -3.355 -5.211 1.00 97.44 108 ARG A N 1
ATOM 802 C CA . ARG A 1 108 ? -8.281 -4.467 -5.608 1.00 97.44 108 ARG A CA 1
ATOM 803 C C . ARG A 1 108 ? -8.030 -5.754 -4.824 1.00 97.44 108 ARG A C 1
ATOM 805 O O . ARG A 1 108 ? -8.969 -6.504 -4.589 1.00 97.44 108 ARG A O 1
ATOM 812 N N . ARG A 1 109 ? -6.782 -6.027 -4.431 1.00 97.81 109 ARG A N 1
ATOM 813 C CA . ARG A 1 109 ? -6.418 -7.240 -3.677 1.00 97.81 109 ARG A CA 1
ATOM 814 C C . ARG A 1 109 ? -6.826 -7.179 -2.209 1.00 97.81 109 ARG A C 1
ATOM 816 O O . ARG A 1 109 ? -6.993 -8.230 -1.596 1.00 97.81 109 ARG A O 1
ATOM 823 N N . VAL A 1 110 ? -6.970 -5.982 -1.642 1.00 97.19 110 VAL A N 1
ATOM 824 C CA . VAL A 1 110 ? -7.405 -5.812 -0.248 1.00 97.19 110 VAL A CA 1
ATOM 825 C C . VAL A 1 110 ? -8.892 -5.500 -0.119 1.00 97.19 110 VAL A C 1
ATOM 827 O O . VAL A 1 110 ? -9.439 -5.699 0.958 1.00 97.19 110 VAL A O 1
ATOM 830 N N . TRP A 1 111 ? -9.552 -5.074 -1.198 1.00 96.56 111 TRP A N 1
ATOM 831 C CA . TRP A 1 111 ? -10.956 -4.666 -1.209 1.00 96.56 111 TRP A CA 1
ATOM 832 C C . TRP A 1 111 ? -11.924 -5.715 -0.625 1.00 96.56 111 TRP A C 1
ATOM 834 O O . TRP A 1 111 ? -11.728 -6.929 -0.748 1.00 96.56 111 TRP A O 1
ATOM 844 N N . CYS A 1 112 ? -12.992 -5.226 0.006 1.00 93.94 112 CYS A N 1
ATOM 845 C CA . CYS A 1 112 ? -14.137 -5.998 0.482 1.00 93.94 112 CYS A CA 1
ATOM 846 C C . CYS A 1 112 ? -15.417 -5.148 0.430 1.00 93.94 112 CYS A C 1
ATOM 848 O O . CYS A 1 112 ? -15.345 -3.924 0.300 1.00 93.94 112 CYS A O 1
ATOM 850 N N . ASP A 1 113 ? -16.581 -5.782 0.585 1.00 92.94 113 ASP A N 1
ATOM 851 C CA . ASP A 1 113 ? -17.859 -5.069 0.643 1.00 92.94 113 ASP A CA 1
ATOM 852 C C . ASP A 1 113 ? -17.874 -4.022 1.767 1.00 92.94 113 ASP A C 1
ATOM 854 O O . ASP A 1 113 ? -17.398 -4.262 2.880 1.00 92.94 113 ASP A O 1
ATOM 858 N N . GLY A 1 114 ? -18.403 -2.835 1.459 1.00 86.31 114 GLY A N 1
ATOM 859 C CA . GLY A 1 114 ? -18.444 -1.708 2.396 1.00 86.31 114 GLY A CA 1
ATOM 860 C C . GLY A 1 114 ? -17.090 -1.030 2.655 1.00 86.31 114 GLY A C 1
ATOM 861 O O . GLY A 1 114 ? -16.998 -0.202 3.562 1.00 86.31 114 GLY A O 1
ATOM 862 N N . CYS A 1 115 ? -16.044 -1.363 1.888 1.00 92.06 115 CYS A N 1
ATOM 863 C CA . CYS A 1 115 ? -14.750 -0.686 1.940 1.00 92.06 115 CYS A CA 1
ATOM 864 C C . CYS A 1 115 ? -14.753 0.612 1.131 1.00 92.06 115 CYS A C 1
ATOM 866 O O . CYS A 1 115 ? -15.112 0.617 -0.047 1.00 92.06 115 CYS A O 1
ATOM 868 N N . ILE A 1 116 ? -14.242 1.685 1.736 1.00 93.81 116 ILE A N 1
ATOM 869 C CA . ILE A 1 116 ? -13.788 2.874 1.009 1.00 93.81 116 ILE A CA 1
ATOM 870 C C . ILE A 1 116 ? -12.303 2.703 0.682 1.00 93.81 116 ILE A C 1
ATOM 872 O O . ILE A 1 116 ? -11.513 2.354 1.560 1.00 93.81 116 ILE A O 1
ATOM 876 N N . CYS A 1 117 ? -11.931 2.923 -0.578 1.00 91.25 117 CYS A N 1
ATOM 877 C CA . CYS A 1 117 ? -10.537 2.981 -1.011 1.00 91.25 117 CYS A CA 1
ATOM 878 C C . CYS A 1 117 ? -10.115 4.441 -1.172 1.00 91.25 117 CYS A C 1
ATOM 880 O O . CYS A 1 117 ? -10.813 5.202 -1.846 1.00 91.25 117 CYS A O 1
ATOM 882 N N . LEU A 1 118 ? -8.992 4.790 -0.554 1.00 84.56 118 LEU A N 1
ATOM 883 C CA . LEU A 1 118 ? -8.330 6.088 -0.626 1.00 84.56 118 LEU A CA 1
ATOM 884 C C . LEU A 1 118 ? -7.137 6.040 -1.583 1.00 84.56 118 LEU A C 1
ATOM 886 O O . LEU A 1 118 ? -6.469 4.978 -1.640 1.00 84.56 118 LEU A O 1
#

Solvent-accessible surface area (backbone atoms only — not comparable to full-atom values): 6659 Å² total; per-residue (Å²): 131,27,71,65,77,51,48,64,60,57,71,69,72,44,53,26,45,30,44,53,53,74,47,48,86,88,50,95,68,69,46,38,36,14,37,14,43,19,37,48,62,80,75,57,46,75,67,55,42,47,67,53,30,68,58,84,50,72,87,80,52,52,74,66,56,48,53,54,50,50,54,53,46,66,73,67,37,74,32,73,27,78,30,78,43,50,52,74,66,26,72,76,60,36,63,68,58,44,48,56,50,31,40,51,55,9,42,64,68,38,62,56,93,72,47,47,80,95

Radius of gyration: 15.26 Å; Cα contacts (8 Å, |Δi|>4): 180; chains: 1; bounding box: 36×20×44 Å

Mean predicted aligned error: 5.4 Å

pLDDT: mean 87.13, std 12.56, range [44.28, 98.19]